Protein AF-A0A7C5KDK7-F1 (afdb_monomer)

Secondary structure (DSSP, 8-state):
--HHHHHHHHHHHHHHHHHHHHHHHHTTS-SHHHHHHHHHHTS---HHHHHHHHHHHHHHHHHHHHHHHHHTT---HHHHHHHHHHHHHHHHHHHHHHHHS-HHHHHHHHHHHHHHHHHHHHHHTT------S----S---S-TTHHHHHHHHHHHHHHHTT--THHHHS--

Organism: NCBI:txid184064

Radius of gyration: 21.09 Å; Cα contacts (8 Å, |Δi|>4): 61; chains: 1; bounding box: 67×34×47 Å

InterPro domains:
  IPR002781 Transmembrane protein TauE-like, transmembrane domain [PF01925] (14-167)

Mean predicted aligned error: 14.23 Å

Foldseek 3Di:
DPVVVVVVLVVVLVVVQVVQQVVCVVQQLQSLVVQLCVCCVPVVDDNVVSVVVSVVSSVVSVVVVVVVVVVVVPDDVVVVVVVCVVVVVVVVVVVVVVVVDDPVVCVVVVVVVVVVVVVVCVVVVVDPPPDDPDDDPPDPDDCPPVVVVVVVVVVVVVVVVRRPVVVVVVPD

Structure (mmCIF, N/CA/C/O backbone):
data_AF-A0A7C5KDK7-F1
#
_entry.id   AF-A0A7C5KDK7-F1
#
loop_
_atom_site.group_PDB
_atom_site.id
_atom_site.type_symbol
_atom_site.label_atom_id
_atom_site.label_alt_id
_atom_site.label_comp_id
_atom_site.label_asym_id
_atom_site.label_entity_id
_atom_site.label_seq_id
_atom_site.pdbx_PDB_ins_code
_atom_site.Cartn_x
_atom_site.Cartn_y
_atom_site.Cartn_z
_atom_site.occupancy
_atom_site.B_iso_or_equiv
_atom_site.auth_seq_id
_atom_site.auth_comp_id
_atom_site.auth_asym_id
_atom_site.auth_atom_id
_atom_site.pdbx_PDB_model_num
ATOM 1 N N . MET A 1 1 ? 33.857 -10.684 -18.066 1.00 52.06 1 MET A N 1
ATOM 2 C CA . MET A 1 1 ? 34.170 -9.635 -17.069 1.00 52.06 1 MET A CA 1
ATOM 3 C C . MET A 1 1 ? 32.931 -8.759 -16.808 1.00 52.06 1 MET A C 1
ATOM 5 O O . MET A 1 1 ? 32.996 -7.552 -16.956 1.00 52.06 1 MET A O 1
ATOM 9 N N . HIS A 1 2 ? 31.787 -9.362 -16.438 1.00 61.16 2 HIS A N 1
ATOM 10 C CA . HIS A 1 2 ? 30.504 -8.648 -16.243 1.00 61.16 2 HIS A CA 1
ATOM 11 C C . HIS A 1 2 ? 29.864 -8.867 -14.854 1.00 61.16 2 HIS A C 1
ATOM 13 O O . HIS A 1 2 ? 28.847 -8.258 -14.560 1.00 61.16 2 HIS A O 1
ATOM 19 N N . ILE A 1 3 ? 30.458 -9.679 -13.967 1.00 68.25 3 ILE A N 1
ATOM 20 C CA . ILE A 1 3 ? 29.894 -9.978 -12.631 1.00 68.25 3 ILE A CA 1
ATOM 21 C C . ILE A 1 3 ? 30.029 -8.795 -11.650 1.00 68.25 3 ILE A C 1
ATOM 23 O O . ILE A 1 3 ? 29.122 -8.539 -10.863 1.00 68.25 3 ILE A O 1
ATOM 27 N N . MET A 1 4 ? 31.139 -8.054 -11.712 1.00 70.69 4 MET A N 1
ATOM 28 C CA . MET A 1 4 ? 31.429 -6.915 -10.825 1.00 70.69 4 MET A CA 1
ATOM 29 C C . MET A 1 4 ? 30.368 -5.794 -10.862 1.00 70.69 4 MET A C 1
ATOM 31 O O . MET A 1 4 ? 29.911 -5.399 -9.789 1.00 70.69 4 MET A O 1
ATOM 35 N N . PRO A 1 5 ? 29.906 -5.307 -12.035 1.00 76.81 5 PRO A N 1
ATOM 36 C CA . PRO A 1 5 ? 28.864 -4.276 -12.077 1.00 76.81 5 PRO A CA 1
ATOM 37 C C . PRO A 1 5 ? 27.504 -4.779 -11.573 1.00 76.81 5 PRO A C 1
ATOM 39 O O . PRO A 1 5 ? 26.771 -4.025 -10.941 1.00 76.81 5 PRO A O 1
ATOM 42 N N . ILE A 1 6 ? 27.184 -6.060 -11.777 1.00 75.62 6 ILE A N 1
ATOM 43 C CA . ILE A 1 6 ? 25.930 -6.660 -11.299 1.00 75.62 6 ILE A CA 1
ATOM 44 C C . ILE A 1 6 ? 25.895 -6.737 -9.770 1.00 75.62 6 ILE A C 1
ATOM 46 O O . ILE A 1 6 ? 24.877 -6.401 -9.167 1.00 75.62 6 ILE A O 1
ATOM 50 N N . LEU A 1 7 ? 27.007 -7.115 -9.130 1.00 76.25 7 LEU A N 1
ATOM 51 C CA . LEU A 1 7 ? 27.093 -7.145 -7.667 1.00 76.25 7 LEU A CA 1
ATOM 52 C C . LEU A 1 7 ? 26.886 -5.749 -7.061 1.00 76.25 7 LEU A C 1
ATOM 54 O O . LEU A 1 7 ? 26.171 -5.598 -6.069 1.00 76.25 7 LEU A O 1
ATOM 58 N N . PHE A 1 8 ? 27.468 -4.727 -7.695 1.00 78.81 8 PHE A N 1
ATOM 59 C CA . PHE A 1 8 ? 27.303 -3.337 -7.284 1.00 78.81 8 PHE A CA 1
ATOM 60 C C . PHE A 1 8 ? 25.838 -2.892 -7.396 1.00 78.81 8 PHE A C 1
ATOM 62 O O . PHE A 1 8 ? 25.278 -2.395 -6.419 1.00 78.81 8 PHE A O 1
ATOM 69 N N . SER A 1 9 ? 25.174 -3.164 -8.525 1.00 77.12 9 SER A N 1
ATOM 70 C CA . SER A 1 9 ? 23.750 -2.856 -8.710 1.00 77.12 9 SER A CA 1
ATOM 71 C C . SER A 1 9 ? 22.850 -3.564 -7.693 1.00 77.12 9 SER A C 1
ATOM 73 O O . SER A 1 9 ? 21.958 -2.930 -7.138 1.00 77.12 9 SER A O 1
ATOM 75 N N . ILE A 1 10 ? 23.098 -4.843 -7.391 1.00 82.62 10 ILE A N 1
ATOM 76 C CA . ILE A 1 10 ? 22.319 -5.592 -6.389 1.00 82.62 10 ILE A CA 1
ATOM 77 C C . ILE A 1 10 ? 22.473 -4.959 -5.002 1.00 82.62 10 ILE A C 1
ATOM 79 O O . ILE A 1 10 ? 21.480 -4.751 -4.305 1.00 82.62 10 ILE A O 1
ATOM 83 N N . SER A 1 11 ? 23.701 -4.606 -4.616 1.00 83.31 11 SER A N 1
ATOM 84 C CA . SER A 1 11 ? 23.969 -3.972 -3.321 1.00 83.31 11 SER A CA 1
ATOM 85 C C . SER A 1 11 ? 23.325 -2.582 -3.198 1.00 83.31 11 SER A C 1
ATOM 87 O O . SER A 1 11 ? 22.741 -2.265 -2.161 1.00 83.31 11 SER A O 1
ATOM 89 N N . ALA A 1 12 ? 23.342 -1.786 -4.273 1.00 80.69 12 ALA A N 1
ATOM 90 C CA . ALA A 1 12 ? 22.713 -0.468 -4.324 1.00 80.69 12 ALA A CA 1
ATOM 91 C C . ALA A 1 12 ? 21.181 -0.557 -4.227 1.00 80.69 12 ALA A C 1
ATOM 93 O O . ALA A 1 12 ? 20.560 0.176 -3.457 1.00 80.69 12 ALA A O 1
ATOM 94 N N . VAL A 1 13 ? 20.575 -1.500 -4.955 1.00 79.56 13 VAL A N 1
ATOM 95 C CA . VAL A 1 13 ? 19.133 -1.785 -4.889 1.00 79.56 13 VAL A CA 1
ATOM 96 C C . VAL A 1 13 ? 18.733 -2.233 -3.488 1.00 79.56 13 VAL A C 1
ATOM 98 O O . VAL A 1 13 ? 17.731 -1.756 -2.959 1.00 79.56 13 VAL A O 1
ATOM 101 N N . PHE A 1 14 ? 19.528 -3.103 -2.864 1.00 83.06 14 PHE A N 1
ATOM 102 C CA . PHE A 1 14 ? 19.270 -3.582 -1.512 1.00 83.06 14 PHE A CA 1
ATOM 103 C C . PHE A 1 14 ? 19.260 -2.431 -0.498 1.00 83.06 14 PHE A C 1
ATOM 105 O O . PHE A 1 14 ? 18.268 -2.248 0.207 1.00 83.06 14 PHE A O 1
ATOM 112 N N . LEU A 1 15 ? 20.303 -1.595 -0.485 1.00 84.75 15 LEU A N 1
ATOM 113 C CA . LEU A 1 15 ? 20.397 -0.435 0.409 1.00 84.75 15 LEU A CA 1
ATOM 114 C C . LEU A 1 15 ? 19.247 0.558 0.194 1.00 84.75 15 LEU A C 1
ATOM 116 O O . LEU A 1 15 ? 18.618 0.995 1.158 1.00 84.75 15 LEU A O 1
ATOM 120 N N . PHE A 1 16 ? 18.926 0.876 -1.063 1.00 81.50 16 PHE A N 1
ATOM 121 C CA . PHE A 1 16 ? 17.828 1.786 -1.383 1.00 81.50 16 PHE A CA 1
ATOM 122 C C . PHE A 1 16 ? 16.472 1.215 -0.951 1.00 81.50 16 PHE A C 1
ATOM 124 O O . PHE A 1 16 ? 15.683 1.901 -0.304 1.00 81.50 16 PHE A O 1
ATOM 131 N N . SER A 1 17 ? 16.222 -0.065 -1.239 1.00 77.19 17 SER A N 1
ATOM 132 C CA . SER A 1 17 ? 14.990 -0.749 -0.841 1.00 77.19 17 SER A CA 1
ATOM 133 C C . SER A 1 17 ? 14.825 -0.811 0.676 1.00 77.19 17 SER A C 1
ATOM 135 O O . SER A 1 17 ? 13.711 -0.655 1.165 1.00 77.19 17 SER A O 1
ATOM 137 N N . MET A 1 18 ? 15.920 -0.948 1.429 1.00 80.50 18 MET A N 1
ATOM 138 C CA . MET A 1 18 ? 15.903 -0.942 2.888 1.00 80.50 18 MET A CA 1
ATOM 139 C C . MET A 1 18 ? 15.505 0.435 3.434 1.00 80.50 18 MET A C 1
ATOM 141 O O . MET A 1 18 ? 14.632 0.519 4.295 1.00 80.50 18 MET A O 1
ATOM 145 N N . ILE A 1 19 ? 16.071 1.517 2.891 1.00 81.75 19 ILE A N 1
ATOM 146 C CA . ILE A 1 19 ? 15.711 2.895 3.269 1.00 81.75 19 ILE A CA 1
ATOM 147 C C . ILE A 1 19 ? 14.235 3.166 2.957 1.00 81.75 19 ILE A C 1
ATOM 149 O O . ILE A 1 19 ? 13.485 3.631 3.816 1.00 81.75 19 ILE A O 1
ATOM 153 N N . VAL A 1 20 ? 13.795 2.821 1.745 1.00 79.56 20 VAL A N 1
ATOM 154 C CA . VAL A 1 20 ? 12.406 2.996 1.303 1.00 79.56 20 VAL A CA 1
ATOM 155 C C . VAL A 1 20 ? 11.438 2.149 2.127 1.00 79.56 20 VAL A C 1
ATOM 157 O O . VAL A 1 20 ? 10.353 2.620 2.457 1.00 79.56 20 VAL A O 1
ATOM 160 N N . ALA A 1 21 ? 11.814 0.927 2.506 1.00 74.31 21 ALA A N 1
ATOM 161 C CA . ALA A 1 21 ? 10.996 0.068 3.354 1.00 74.31 21 ALA A CA 1
ATOM 162 C C . ALA A 1 21 ? 10.859 0.633 4.773 1.00 74.31 21 ALA A C 1
ATOM 164 O O . ALA A 1 21 ? 9.759 0.631 5.318 1.00 74.31 21 ALA A O 1
ATOM 165 N N . VAL A 1 22 ? 11.938 1.160 5.361 1.00 76.81 22 VAL A N 1
ATOM 166 C CA . VAL A 1 22 ? 11.892 1.804 6.684 1.00 76.81 22 VAL A CA 1
ATOM 167 C C . VAL A 1 22 ? 10.995 3.040 6.644 1.00 76.81 22 VAL A C 1
ATOM 169 O O . VAL A 1 22 ? 10.061 3.139 7.438 1.00 76.81 22 VAL A O 1
ATOM 172 N N . ILE A 1 23 ? 11.210 3.938 5.680 1.00 78.06 23 ILE A N 1
ATOM 173 C CA . ILE A 1 23 ? 10.393 5.149 5.511 1.00 78.06 23 ILE A CA 1
ATOM 174 C C . ILE A 1 23 ? 8.932 4.774 5.227 1.00 78.06 23 ILE A C 1
ATOM 176 O O . ILE A 1 23 ? 8.015 5.297 5.853 1.00 78.06 23 ILE A O 1
ATOM 180 N N . GLY A 1 24 ? 8.698 3.822 4.326 1.00 69.81 24 GLY A N 1
ATOM 181 C CA . GLY A 1 24 ? 7.361 3.370 3.956 1.00 69.81 24 GLY A CA 1
ATOM 182 C C . GLY A 1 24 ? 6.611 2.658 5.083 1.00 69.81 24 GLY A C 1
ATOM 183 O O . GLY A 1 24 ? 5.385 2.758 5.138 1.00 69.81 24 GLY A O 1
ATOM 184 N N . ASN A 1 25 ? 7.318 1.978 5.989 1.00 69.19 25 ASN A N 1
ATOM 185 C CA . ASN A 1 25 ? 6.732 1.395 7.197 1.00 69.19 25 ASN A CA 1
ATOM 186 C C . ASN A 1 25 ? 6.431 2.459 8.257 1.00 69.19 25 ASN A C 1
ATOM 188 O O . ASN A 1 25 ? 5.381 2.379 8.884 1.00 69.19 25 ASN A O 1
ATOM 192 N N . ILE A 1 26 ? 7.282 3.482 8.410 1.00 70.25 26 ILE A N 1
ATOM 193 C CA . ILE A 1 26 ? 7.003 4.633 9.288 1.00 70.25 26 ILE A CA 1
ATOM 194 C C . ILE A 1 26 ? 5.749 5.384 8.819 1.00 70.25 26 ILE A C 1
ATOM 196 O O . ILE A 1 26 ? 4.917 5.763 9.635 1.00 70.25 26 ILE A O 1
ATOM 200 N N . ILE A 1 27 ? 5.582 5.564 7.505 1.00 69.75 27 ILE A N 1
ATOM 201 C CA . ILE A 1 27 ? 4.400 6.225 6.924 1.00 69.75 27 ILE A CA 1
ATOM 202 C C . ILE A 1 27 ? 3.159 5.301 6.957 1.00 69.75 27 ILE A C 1
ATOM 204 O O . ILE A 1 27 ? 2.029 5.765 6.828 1.00 69.75 27 ILE A O 1
ATOM 208 N N . GLY A 1 28 ? 3.340 3.989 7.144 1.00 62.88 28 GLY A N 1
ATOM 209 C CA . GLY A 1 28 ? 2.247 3.011 7.205 1.00 62.88 28 GLY A CA 1
ATOM 210 C C . GLY A 1 28 ? 1.673 2.590 5.845 1.00 62.88 28 GLY A C 1
ATOM 211 O O . GLY A 1 28 ? 0.676 1.877 5.801 1.00 62.88 28 GLY A O 1
ATOM 212 N N . ILE A 1 29 ? 2.306 2.984 4.733 1.00 62.00 29 ILE A N 1
ATOM 213 C CA . ILE A 1 29 ? 1.871 2.657 3.356 1.00 62.00 29 ILE A CA 1
ATOM 214 C C . ILE A 1 29 ? 2.385 1.271 2.911 1.00 62.00 29 ILE A C 1
ATOM 216 O O . ILE A 1 29 ? 1.934 0.716 1.911 1.00 62.00 29 ILE A O 1
ATOM 220 N N . GLY A 1 30 ? 3.324 0.672 3.654 1.00 62.81 30 GLY A N 1
ATOM 221 C CA . GLY A 1 30 ? 3.828 -0.676 3.371 1.00 62.81 30 GLY A CA 1
ATOM 222 C C . GLY A 1 30 ? 4.911 -0.739 2.289 1.00 62.81 30 GLY A C 1
ATOM 223 O O . GLY A 1 30 ? 5.040 -1.765 1.630 1.00 62.81 30 GLY A O 1
ATOM 224 N N . GLY A 1 31 ? 5.684 0.342 2.096 1.00 64.06 31 GLY A N 1
ATOM 225 C CA . GLY A 1 31 ? 6.962 0.395 1.353 1.00 64.06 31 GLY A CA 1
ATOM 226 C C . GLY A 1 31 ? 6.928 0.147 -0.165 1.00 64.06 31 GLY A C 1
ATOM 227 O O . GLY A 1 31 ? 7.664 0.790 -0.910 1.00 64.06 31 GLY A O 1
ATOM 228 N N . GLY A 1 32 ? 6.065 -0.741 -0.661 1.00 68.44 32 GLY A N 1
ATOM 229 C CA . GLY A 1 32 ? 6.081 -1.207 -2.048 1.00 68.44 32 GLY A CA 1
ATOM 230 C C . GLY A 1 32 ? 5.549 -0.218 -3.081 1.00 68.44 32 GLY A C 1
ATOM 231 O O . GLY A 1 32 ? 5.940 -0.303 -4.242 1.00 68.44 32 GLY A O 1
ATOM 232 N N . VAL A 1 33 ? 4.746 0.770 -2.672 1.00 69.19 33 VAL A N 1
ATOM 233 C CA . VAL A 1 33 ? 4.272 1.847 -3.565 1.00 69.19 33 VAL A CA 1
ATOM 234 C C . VAL A 1 33 ? 5.444 2.665 -4.123 1.00 69.19 33 VAL A C 1
ATOM 236 O O . VAL A 1 33 ? 5.439 3.041 -5.291 1.00 69.19 33 VAL A O 1
ATOM 239 N N . MET A 1 34 ? 6.487 2.875 -3.316 1.00 74.81 34 MET A N 1
ATOM 240 C CA . MET A 1 34 ? 7.719 3.562 -3.725 1.00 74.81 34 MET A CA 1
ATOM 241 C C . MET A 1 34 ? 8.665 2.658 -4.535 1.00 74.81 34 MET A C 1
ATOM 243 O O . MET A 1 34 ? 9.473 3.153 -5.317 1.00 74.81 34 MET A O 1
ATOM 247 N N . LEU A 1 35 ? 8.563 1.331 -4.390 1.00 77.44 35 LEU A N 1
ATOM 248 C CA . LEU A 1 35 ? 9.403 0.374 -5.119 1.00 77.44 35 LEU A CA 1
ATOM 249 C C . LEU A 1 35 ? 8.969 0.179 -6.574 1.00 77.44 35 LEU A C 1
ATOM 251 O O . LEU A 1 35 ? 9.805 -0.120 -7.421 1.00 77.44 35 LEU A O 1
ATOM 255 N N . LEU A 1 36 ? 7.691 0.390 -6.894 1.00 83.25 36 LEU A N 1
ATOM 256 C CA . LEU A 1 36 ? 7.195 0.282 -8.265 1.00 83.25 36 LEU A CA 1
ATOM 257 C C . LEU A 1 36 ? 7.911 1.228 -9.257 1.00 83.25 36 LEU A C 1
ATOM 259 O O . LEU A 1 36 ? 8.449 0.725 -10.248 1.00 83.25 36 LEU A O 1
ATOM 263 N N . PRO A 1 37 ? 7.985 2.560 -9.027 1.00 77.69 37 PRO A N 1
ATOM 264 C CA . PRO A 1 37 ? 8.728 3.450 -9.919 1.00 77.69 37 PRO A CA 1
ATOM 265 C C . PRO A 1 37 ? 10.224 3.124 -9.928 1.00 77.69 37 PRO A C 1
ATOM 267 O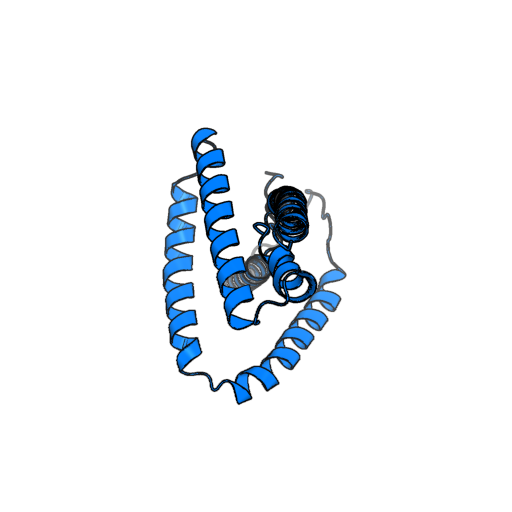 O . PRO A 1 37 ? 10.862 3.251 -10.966 1.00 77.69 37 PRO A O 1
ATOM 270 N N . PHE A 1 38 ? 10.778 2.630 -8.820 1.00 79.69 38 PHE A N 1
ATOM 271 C CA . PHE A 1 38 ? 12.169 2.190 -8.765 1.00 79.69 38 PHE A CA 1
ATOM 272 C C . PHE A 1 38 ? 12.436 0.973 -9.672 1.00 79.69 38 PHE A C 1
ATOM 274 O O . PHE A 1 38 ? 13.400 0.967 -10.433 1.00 79.69 38 PHE A O 1
ATOM 281 N N . PHE A 1 39 ? 11.561 -0.036 -9.671 1.00 81.50 39 PHE A N 1
ATOM 282 C CA . PHE A 1 39 ? 11.690 -1.208 -10.544 1.00 81.50 39 PHE A CA 1
ATOM 283 C C . PHE A 1 39 ? 11.574 -0.866 -12.032 1.00 81.50 39 PHE A C 1
ATOM 285 O O . PHE A 1 39 ? 12.275 -1.456 -12.854 1.00 81.50 39 PHE A O 1
ATOM 292 N N . ILE A 1 40 ? 10.718 0.096 -12.378 1.00 83.00 40 ILE A N 1
ATOM 293 C CA . ILE A 1 40 ? 10.520 0.520 -13.767 1.00 83.00 40 ILE A CA 1
ATOM 294 C C . ILE A 1 40 ? 11.671 1.422 -14.230 1.00 83.00 40 ILE A C 1
ATOM 296 O O . ILE A 1 40 ? 12.233 1.187 -15.293 1.00 83.00 40 ILE A O 1
ATOM 300 N N . LEU A 1 41 ? 12.043 2.434 -13.440 1.00 81.12 41 LEU A N 1
ATOM 301 C CA . LEU A 1 41 ? 13.033 3.441 -13.840 1.00 81.12 41 LEU A CA 1
ATOM 302 C C . LEU A 1 41 ? 14.477 2.955 -13.692 1.00 81.12 41 LEU A C 1
ATOM 304 O O . LEU A 1 41 ? 15.326 3.314 -14.499 1.00 81.12 41 LEU A O 1
ATOM 308 N N . TYR A 1 42 ? 14.773 2.168 -12.655 1.00 76.06 42 TYR A N 1
ATOM 309 C CA . TYR A 1 42 ? 16.144 1.756 -12.349 1.00 76.06 42 TYR A CA 1
ATOM 310 C C . TYR A 1 42 ? 16.459 0.364 -12.902 1.00 76.06 42 TYR A C 1
ATOM 312 O O . TYR A 1 42 ? 17.472 0.178 -13.576 1.00 76.06 42 TYR A O 1
ATOM 320 N N . LEU A 1 43 ? 15.573 -0.617 -12.686 1.00 76.31 43 LEU A N 1
ATOM 321 C CA . LEU A 1 43 ? 15.786 -1.991 -13.165 1.00 76.31 43 LEU A CA 1
ATOM 322 C C . LEU A 1 43 ? 15.259 -2.221 -14.591 1.00 76.31 43 LEU A C 1
ATOM 324 O O . LEU A 1 43 ? 15.469 -3.306 -15.130 1.00 76.31 43 LEU A O 1
ATOM 328 N N . HIS A 1 44 ? 14.596 -1.230 -15.202 1.00 80.88 44 HIS A N 1
ATOM 329 C CA . HIS A 1 44 ? 14.021 -1.327 -16.550 1.00 80.88 44 HIS A CA 1
ATOM 330 C C . HIS A 1 44 ? 13.125 -2.565 -16.729 1.00 80.88 44 HIS A C 1
ATOM 332 O O . HIS A 1 44 ? 13.069 -3.176 -17.798 1.00 80.88 44 HIS A O 1
ATOM 338 N N . LEU A 1 45 ? 12.430 -2.968 -15.659 1.00 80.62 45 LEU A N 1
ATOM 339 C CA . LEU A 1 45 ? 11.537 -4.119 -15.691 1.00 80.62 45 LEU A CA 1
ATOM 340 C C . LEU A 1 45 ? 10.242 -3.769 -16.420 1.00 80.62 45 LEU A C 1
ATOM 342 O O . LEU A 1 45 ? 9.721 -2.658 -16.315 1.00 80.62 45 LEU A O 1
ATOM 346 N N . ASN A 1 46 ? 9.686 -4.758 -17.122 1.00 85.00 46 ASN A N 1
ATOM 347 C CA . ASN A 1 46 ? 8.367 -4.640 -17.730 1.00 85.00 46 ASN A CA 1
ATOM 348 C C . ASN A 1 46 ? 7.325 -4.278 -16.650 1.00 85.00 46 ASN A C 1
ATOM 350 O O . ASN A 1 46 ? 7.342 -4.828 -15.548 1.00 85.00 46 ASN A O 1
ATOM 354 N N . SER A 1 47 ? 6.388 -3.379 -16.959 1.00 80.00 47 SER A N 1
ATOM 355 C CA . SER A 1 47 ? 5.339 -2.936 -16.030 1.00 80.00 47 SER A CA 1
ATOM 356 C C . SER A 1 47 ? 4.544 -4.106 -15.432 1.00 80.00 47 SER A C 1
ATOM 358 O O . SER A 1 47 ? 4.119 -4.049 -14.275 1.00 80.00 47 SER A O 1
ATOM 360 N N . MET A 1 48 ? 4.392 -5.200 -16.185 1.00 82.81 48 MET A N 1
ATOM 361 C CA . MET A 1 48 ? 3.739 -6.420 -15.704 1.00 82.81 48 MET A CA 1
ATOM 362 C C . MET A 1 48 ? 4.541 -7.134 -14.603 1.00 82.81 48 MET A C 1
ATOM 364 O O . MET A 1 48 ? 3.967 -7.555 -13.603 1.00 82.81 48 MET A O 1
ATOM 368 N N . THR A 1 49 ? 5.864 -7.247 -14.736 1.00 85.12 49 THR A N 1
ATOM 369 C CA . THR A 1 49 ? 6.709 -7.881 -13.710 1.00 85.12 49 THR A CA 1
ATOM 370 C C . THR A 1 49 ? 6.958 -6.952 -12.525 1.00 85.12 49 THR A C 1
ATOM 372 O O . THR A 1 49 ? 6.914 -7.398 -11.380 1.00 85.12 49 THR A O 1
ATOM 375 N N . ALA A 1 50 ? 7.146 -5.653 -12.772 1.00 85.31 50 ALA A N 1
ATOM 376 C CA . ALA A 1 50 ? 7.359 -4.651 -11.729 1.00 85.31 50 ALA A CA 1
ATOM 377 C C . ALA A 1 50 ? 6.157 -4.532 -10.773 1.00 85.31 50 ALA A C 1
ATOM 379 O O . ALA A 1 50 ? 6.334 -4.474 -9.555 1.00 85.31 50 ALA A O 1
ATOM 380 N N . SER A 1 51 ? 4.930 -4.554 -11.307 1.00 82.94 51 SER A N 1
ATOM 381 C CA . SER A 1 51 ? 3.711 -4.529 -10.487 1.00 82.94 51 SER A CA 1
ATOM 382 C C . SER A 1 51 ? 3.581 -5.777 -9.608 1.00 82.94 51 SER A C 1
ATOM 384 O O . SER A 1 51 ? 3.351 -5.642 -8.405 1.00 82.94 51 SER A O 1
ATOM 386 N N . GLY A 1 52 ? 3.842 -6.971 -10.148 1.00 86.12 52 GLY A N 1
ATOM 387 C CA . GLY A 1 52 ? 3.874 -8.212 -9.364 1.00 86.12 52 GLY A CA 1
ATOM 388 C C . GLY A 1 52 ? 4.903 -8.185 -8.225 1.00 86.12 52 GLY A C 1
ATOM 389 O O . GLY A 1 52 ? 4.581 -8.537 -7.091 1.00 86.12 52 GLY A O 1
ATOM 390 N N . LEU A 1 53 ? 6.117 -7.692 -8.493 1.00 87.38 53 LEU A N 1
ATOM 391 C CA . LEU A 1 53 ? 7.180 -7.536 -7.489 1.00 87.38 53 LEU A CA 1
ATOM 392 C C . LEU A 1 53 ? 6.811 -6.535 -6.386 1.00 87.38 53 LEU A C 1
ATOM 394 O O . LEU A 1 53 ? 7.096 -6.775 -5.211 1.00 87.38 53 LEU A O 1
ATOM 398 N N . SER A 1 54 ? 6.159 -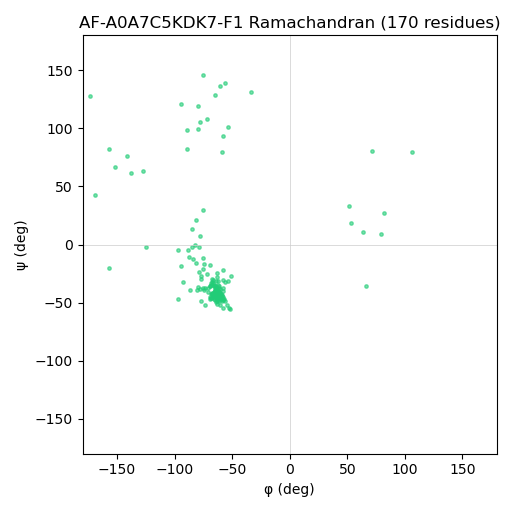5.423 -6.740 1.00 83.69 54 SER A N 1
ATOM 399 C CA . SER A 1 54 ? 5.697 -4.444 -5.750 1.00 83.69 54 SER A CA 1
ATOM 400 C C . SER A 1 54 ? 4.634 -5.036 -4.817 1.00 83.69 54 SER A C 1
ATOM 402 O O . SER A 1 54 ? 4.772 -4.927 -3.602 1.00 83.69 54 SER A O 1
ATOM 404 N N . LEU A 1 55 ? 3.645 -5.759 -5.361 1.00 85.69 55 LEU A N 1
ATOM 405 C CA . LEU A 1 55 ? 2.622 -6.478 -4.591 1.00 85.69 55 LEU A CA 1
ATOM 406 C C . LEU A 1 55 ? 3.244 -7.522 -3.665 1.00 85.69 55 LEU A C 1
ATOM 408 O O . LEU A 1 55 ? 2.917 -7.570 -2.482 1.00 85.69 55 LEU A O 1
ATOM 412 N N . PHE A 1 56 ? 4.180 -8.316 -4.185 1.00 87.88 56 PHE A N 1
ATOM 413 C CA . PHE A 1 56 ? 4.915 -9.292 -3.388 1.00 87.88 56 PHE A CA 1
ATOM 414 C C . PHE A 1 56 ? 5.650 -8.625 -2.219 1.00 87.88 56 PHE A C 1
ATOM 416 O O . PHE A 1 56 ? 5.552 -9.076 -1.080 1.00 87.88 56 PHE A O 1
ATOM 423 N N . THR A 1 57 ? 6.325 -7.503 -2.476 1.00 84.81 57 THR A N 1
ATOM 424 C CA . THR A 1 57 ? 7.062 -6.777 -1.435 1.00 84.81 57 THR A CA 1
ATOM 425 C C . THR A 1 57 ? 6.138 -6.200 -0.363 1.00 84.81 57 THR A C 1
ATOM 427 O O . THR A 1 57 ? 6.461 -6.282 0.821 1.00 84.81 57 THR A O 1
ATOM 430 N N . ILE A 1 58 ? 4.972 -5.669 -0.752 1.00 83.81 58 ILE A N 1
ATOM 431 C CA . ILE A 1 58 ? 3.952 -5.195 0.197 1.00 83.81 58 ILE A CA 1
ATOM 432 C C . ILE A 1 58 ? 3.520 -6.346 1.105 1.00 83.81 58 ILE A C 1
ATOM 434 O O . ILE A 1 58 ? 3.556 -6.197 2.321 1.00 83.81 58 ILE A O 1
ATOM 438 N N . VAL A 1 59 ? 3.193 -7.511 0.536 1.00 86.25 59 VAL A N 1
ATOM 439 C CA . VAL A 1 59 ? 2.779 -8.690 1.312 1.00 86.25 59 VAL A CA 1
ATOM 440 C C . VAL A 1 59 ? 3.863 -9.105 2.310 1.00 86.25 59 VAL A C 1
ATOM 442 O O . VAL A 1 59 ? 3.557 -9.299 3.487 1.00 86.25 59 VAL A O 1
ATOM 445 N N . 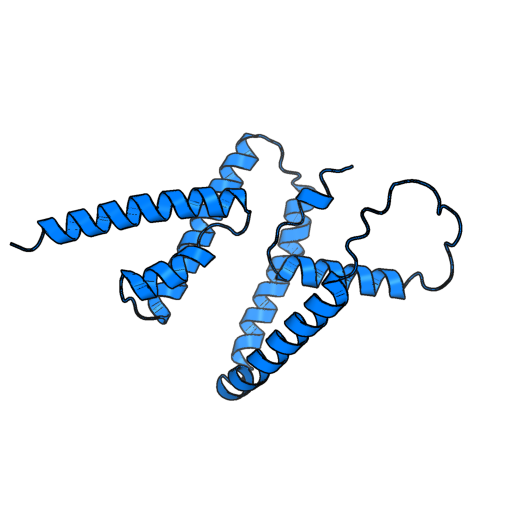LEU A 1 60 ? 5.130 -9.182 1.888 1.00 86.31 60 LEU A N 1
ATOM 446 C CA . LEU A 1 60 ? 6.239 -9.514 2.792 1.00 86.31 60 LEU A CA 1
ATOM 447 C C . LEU A 1 60 ? 6.400 -8.482 3.916 1.00 86.31 60 LEU A C 1
ATOM 449 O O . LEU A 1 60 ? 6.560 -8.862 5.077 1.00 86.31 60 LEU A O 1
ATOM 453 N N . SER A 1 61 ? 6.331 -7.188 3.590 1.00 81.69 61 SER A N 1
ATOM 454 C CA . SER A 1 61 ? 6.451 -6.112 4.579 1.00 81.69 61 SER A CA 1
ATOM 455 C C . SER A 1 61 ? 5.299 -6.144 5.581 1.00 81.69 61 SER A C 1
ATOM 457 O O . SER A 1 61 ? 5.520 -6.025 6.785 1.00 81.69 61 SER A O 1
ATOM 459 N N . THR A 1 62 ? 4.070 -6.374 5.110 1.00 82.88 62 THR A N 1
ATOM 460 C CA . THR A 1 62 ? 2.891 -6.504 5.969 1.00 82.88 62 THR A CA 1
ATOM 461 C C . THR A 1 62 ? 3.012 -7.707 6.895 1.00 82.88 62 THR A C 1
ATOM 463 O O . THR A 1 62 ? 2.762 -7.557 8.085 1.00 82.88 62 THR A O 1
ATOM 466 N N . ILE A 1 63 ? 3.461 -8.870 6.409 1.00 86.06 63 ILE A N 1
ATOM 467 C CA . ILE A 1 63 ? 3.684 -10.053 7.257 1.00 86.06 63 ILE A CA 1
ATOM 468 C C . ILE A 1 63 ? 4.717 -9.747 8.349 1.00 86.06 63 ILE A C 1
ATOM 470 O O . ILE A 1 63 ? 4.474 -10.034 9.523 1.00 86.06 63 ILE A O 1
ATOM 474 N N . GLY A 1 64 ? 5.844 -9.126 7.985 1.00 83.81 64 GLY A N 1
ATOM 475 C CA . GLY A 1 64 ? 6.881 -8.725 8.938 1.00 83.81 64 GLY A CA 1
ATOM 476 C C . GLY A 1 64 ? 6.367 -7.736 9.989 1.00 83.81 64 GLY A C 1
ATOM 477 O O . GLY A 1 64 ? 6.590 -7.931 11.185 1.00 83.81 64 GLY A O 1
ATOM 478 N N . GLY A 1 65 ? 5.616 -6.718 9.559 1.00 79.69 65 GLY A N 1
ATOM 479 C CA . GLY A 1 65 ? 4.983 -5.738 10.444 1.00 79.69 65 GLY A CA 1
ATOM 480 C C . GLY A 1 65 ? 3.955 -6.377 11.378 1.00 79.69 65 GLY A C 1
ATOM 481 O O . GLY A 1 65 ? 4.018 -6.191 12.592 1.00 79.69 65 GLY A O 1
ATOM 482 N N . THR A 1 66 ? 3.055 -7.208 10.847 1.00 82.62 66 THR A N 1
ATOM 483 C CA . THR A 1 66 ? 2.071 -7.953 11.644 1.00 82.62 66 THR A CA 1
ATOM 484 C C . THR A 1 66 ? 2.752 -8.851 12.673 1.00 82.62 66 THR A C 1
ATOM 486 O O . THR A 1 66 ? 2.334 -8.864 13.830 1.00 82.62 66 THR A O 1
ATOM 489 N N . PHE A 1 67 ? 3.820 -9.563 12.306 1.00 83.56 67 PHE A N 1
ATOM 490 C CA . PHE A 1 67 ? 4.566 -10.401 13.245 1.00 83.56 67 PHE A CA 1
ATOM 491 C C . PHE A 1 67 ? 5.206 -9.575 14.371 1.00 83.56 67 PHE A C 1
ATOM 493 O O . PHE A 1 67 ? 5.083 -9.929 15.548 1.00 83.56 67 PHE A O 1
ATOM 500 N N . ALA A 1 68 ? 5.825 -8.439 14.035 1.00 81.94 68 ALA A N 1
ATOM 501 C CA . ALA A 1 68 ? 6.415 -7.529 15.012 1.00 81.94 68 ALA A CA 1
ATOM 502 C C . ALA A 1 68 ? 5.368 -6.983 16.001 1.00 81.94 68 ALA A C 1
ATOM 504 O O . ALA A 1 68 ? 5.582 -7.039 17.215 1.00 81.94 68 ALA A O 1
ATOM 505 N N . PHE A 1 69 ? 4.207 -6.541 15.508 1.00 78.50 69 PHE A N 1
ATOM 506 C CA . PHE A 1 69 ? 3.109 -6.056 16.350 1.00 78.50 69 PHE A CA 1
ATOM 507 C C . PHE A 1 69 ? 2.462 -7.170 17.183 1.00 78.50 69 PHE A C 1
ATOM 509 O O . PHE A 1 69 ? 2.078 -6.945 18.332 1.00 78.50 69 PHE A O 1
ATOM 516 N N . THR A 1 70 ? 2.401 -8.396 16.653 1.00 80.88 70 THR A N 1
ATOM 517 C CA . THR A 1 70 ? 1.885 -9.563 17.388 1.00 80.88 70 THR A CA 1
ATOM 518 C C . THR A 1 70 ? 2.774 -9.864 18.589 1.00 80.88 70 THR A C 1
ATOM 520 O O . THR A 1 70 ? 2.277 -10.092 19.694 1.00 80.88 70 THR A O 1
ATOM 523 N N . ARG A 1 71 ? 4.101 -9.790 18.410 1.00 81.62 71 ARG A N 1
ATOM 524 C CA . ARG A 1 71 ? 5.074 -9.993 19.492 1.00 81.62 71 ARG A CA 1
ATOM 525 C C . ARG A 1 71 ? 4.944 -8.946 20.603 1.00 81.62 71 ARG A C 1
ATOM 527 O O . ARG A 1 71 ? 5.165 -9.274 21.764 1.00 81.62 71 ARG A O 1
ATOM 534 N N . GLN A 1 72 ? 4.540 -7.724 20.262 1.00 81.00 72 GLN A N 1
ATOM 535 C CA . GLN A 1 72 ? 4.300 -6.636 21.215 1.00 81.00 72 GLN A CA 1
ATOM 536 C C . GLN A 1 72 ? 2.948 -6.748 21.957 1.00 81.00 72 GLN A C 1
ATOM 538 O O . GLN A 1 72 ? 2.672 -5.927 22.824 1.00 81.00 72 GLN A O 1
ATOM 543 N N . ARG A 1 73 ? 2.103 -7.755 21.659 1.00 75.69 73 ARG A N 1
ATOM 544 C CA . ARG A 1 73 ? 0.766 -7.991 22.264 1.00 75.69 73 ARG A CA 1
ATOM 545 C C . ARG A 1 73 ? -0.213 -6.804 22.221 1.00 75.69 73 ARG A C 1
ATOM 547 O O . ARG A 1 73 ? -1.224 -6.813 22.913 1.00 75.69 73 ARG A O 1
ATOM 554 N N . ILE A 1 74 ? 0.035 -5.825 21.363 1.00 73.25 74 ILE A N 1
ATOM 555 C CA . ILE A 1 74 ? -0.813 -4.637 21.166 1.00 73.25 74 ILE A CA 1
ATOM 556 C C . ILE A 1 74 ? -1.965 -4.873 20.176 1.00 73.25 74 ILE A C 1
ATOM 558 O O . ILE A 1 74 ? -2.791 -3.992 19.954 1.00 73.25 74 ILE A O 1
ATOM 562 N N . ILE A 1 75 ? -2.057 -6.064 19.575 1.00 76.19 75 ILE A N 1
ATOM 563 C CA . ILE A 1 75 ? -3.088 -6.367 18.580 1.00 76.19 75 ILE A CA 1
ATOM 564 C C . ILE A 1 75 ? -4.422 -6.687 19.258 1.00 76.19 75 ILE A C 1
ATOM 566 O O . ILE A 1 75 ? -4.567 -7.687 19.963 1.00 76.19 75 ILE A O 1
ATOM 570 N N . ASN A 1 76 ? -5.441 -5.884 18.953 1.00 80.75 76 ASN A N 1
ATOM 571 C CA . ASN A 1 76 ? -6.824 -6.213 19.270 1.00 80.75 76 ASN A CA 1
ATOM 572 C C . ASN A 1 76 ? -7.384 -7.200 18.233 1.00 80.75 76 ASN A C 1
ATOM 574 O O . ASN A 1 76 ? -7.820 -6.817 17.143 1.00 80.75 76 ASN A O 1
ATOM 578 N N . TYR A 1 77 ? -7.408 -8.483 18.592 1.00 80.31 77 TYR A N 1
ATOM 579 C CA . TYR A 1 77 ? -7.887 -9.556 17.717 1.00 80.31 77 TYR A CA 1
ATOM 580 C C . TYR A 1 77 ? -9.340 -9.369 17.251 1.00 80.31 77 TYR A C 1
ATOM 582 O O . TYR A 1 77 ? -9.676 -9.754 16.133 1.00 80.31 77 TYR A O 1
ATOM 590 N N . LYS A 1 78 ? -10.205 -8.727 18.049 1.00 80.56 78 LYS A N 1
ATOM 591 C CA . LYS A 1 78 ? -11.602 -8.473 17.661 1.00 80.56 78 LYS A CA 1
ATOM 592 C C . LYS A 1 78 ? -11.691 -7.494 16.489 1.00 80.56 78 LYS A C 1
ATOM 594 O O . LYS A 1 78 ? -12.458 -7.726 15.552 1.00 80.56 78 LYS A O 1
ATOM 599 N N . LEU A 1 79 ? -10.896 -6.422 16.522 1.00 76.50 79 LEU A N 1
ATOM 600 C CA . LEU A 1 79 ? -10.811 -5.462 15.417 1.00 76.50 79 LEU A CA 1
ATOM 601 C C . LEU A 1 79 ? -10.199 -6.109 14.176 1.00 76.50 79 LEU A C 1
ATOM 603 O O . LEU A 1 79 ? -10.752 -5.966 13.089 1.00 76.50 79 LEU A O 1
ATOM 607 N N . PHE A 1 80 ? -9.128 -6.884 14.351 1.00 79.19 80 PHE A N 1
ATOM 608 C CA . PHE A 1 80 ? -8.482 -7.612 13.260 1.00 79.19 80 PHE A CA 1
ATOM 609 C C . PHE A 1 80 ? -9.473 -8.500 12.493 1.00 79.19 80 PHE A C 1
ATOM 611 O O . PHE A 1 80 ? -9.613 -8.358 11.280 1.00 79.19 80 PHE A O 1
ATOM 618 N N . PHE A 1 81 ? -10.233 -9.349 13.194 1.00 82.75 81 PHE A N 1
ATOM 619 C CA . PHE A 1 81 ? -11.239 -10.207 12.560 1.00 82.75 81 PHE A CA 1
ATOM 620 C C . PHE A 1 81 ? -12.394 -9.420 11.926 1.00 82.75 81 PHE A C 1
ATOM 622 O O . PHE A 1 81 ? -12.886 -9.803 10.867 1.00 82.75 81 PHE A O 1
ATOM 629 N N . THR A 1 82 ? -12.815 -8.308 12.533 1.00 80.56 82 THR A N 1
ATOM 630 C CA . THR A 1 82 ? -13.875 -7.457 11.963 1.00 80.56 82 THR A CA 1
ATOM 631 C C . THR A 1 82 ? -13.434 -6.855 10.630 1.00 80.56 82 THR A C 1
ATOM 633 O O . THR A 1 82 ? -14.176 -6.899 9.652 1.00 80.56 82 THR A O 1
ATOM 636 N N . ILE A 1 83 ? -12.204 -6.341 10.576 1.00 78.81 83 ILE A N 1
ATOM 637 C CA . ILE A 1 83 ? -11.625 -5.749 9.369 1.00 78.81 83 ILE A CA 1
ATOM 638 C C . ILE A 1 83 ? -11.418 -6.826 8.300 1.00 78.81 83 ILE A C 1
ATOM 640 O O . ILE A 1 83 ? -11.823 -6.626 7.157 1.00 78.81 83 ILE A O 1
ATOM 644 N N . ILE A 1 84 ? -10.867 -7.993 8.658 1.00 85.31 84 ILE A N 1
ATOM 645 C CA . ILE A 1 84 ? -10.632 -9.076 7.691 1.00 85.31 84 ILE A CA 1
ATOM 646 C C . ILE A 1 84 ? -11.944 -9.560 7.063 1.00 85.31 84 ILE A C 1
ATOM 648 O O . ILE A 1 84 ? -12.012 -9.756 5.852 1.00 85.31 84 ILE A O 1
ATOM 652 N N . SER A 1 85 ? -13.001 -9.675 7.873 1.00 86.44 85 SER A N 1
ATOM 653 C CA . SER A 1 85 ? -14.331 -10.096 7.427 1.00 86.44 85 SER A CA 1
ATOM 654 C C . SER A 1 85 ? -14.942 -9.118 6.419 1.00 86.44 85 SER A C 1
ATOM 656 O O . SER A 1 85 ? -15.700 -9.525 5.546 1.00 86.44 85 SER A O 1
ATOM 658 N N . LEU A 1 86 ? -14.572 -7.835 6.489 1.00 85.69 86 LEU A N 1
ATOM 659 C CA . LEU A 1 86 ? -15.020 -6.807 5.551 1.00 85.69 86 LEU A CA 1
ATOM 660 C C . LEU A 1 86 ? -14.138 -6.730 4.292 1.00 85.69 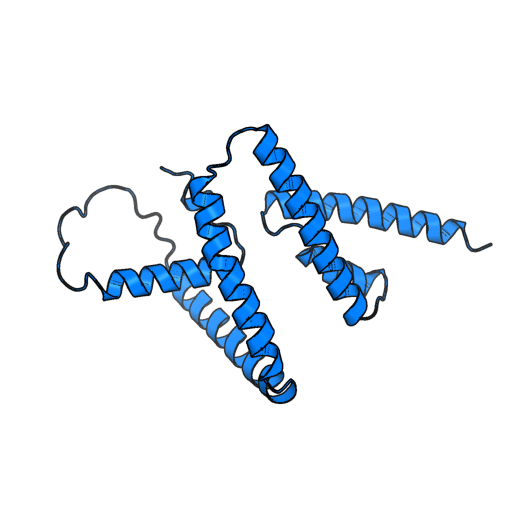86 LEU A C 1
ATOM 662 O O . LEU A 1 86 ? -14.649 -6.552 3.187 1.00 85.69 86 LEU A O 1
ATOM 666 N N . ILE A 1 87 ? -12.819 -6.887 4.446 1.00 84.25 87 ILE A N 1
ATOM 667 C CA . ILE A 1 87 ? -11.853 -6.798 3.340 1.00 84.25 87 ILE A CA 1
ATOM 668 C C . ILE A 1 87 ? -12.002 -7.978 2.382 1.00 84.25 87 ILE A C 1
ATOM 670 O O . ILE A 1 87 ? -12.046 -7.764 1.174 1.00 84.25 87 ILE A O 1
ATOM 674 N N . ILE A 1 88 ? -12.091 -9.210 2.893 1.00 90.62 88 ILE A N 1
ATOM 675 C CA . ILE A 1 88 ? -12.155 -10.425 2.065 1.00 90.62 88 ILE A CA 1
ATOM 676 C C . ILE A 1 88 ? -13.266 -10.340 0.999 1.00 90.62 88 ILE A C 1
ATOM 678 O O . ILE A 1 88 ? -12.944 -10.465 -0.185 1.00 90.62 88 ILE A O 1
ATOM 682 N N . PRO A 1 89 ? -14.544 -10.079 1.342 1.00 91.88 89 PRO A N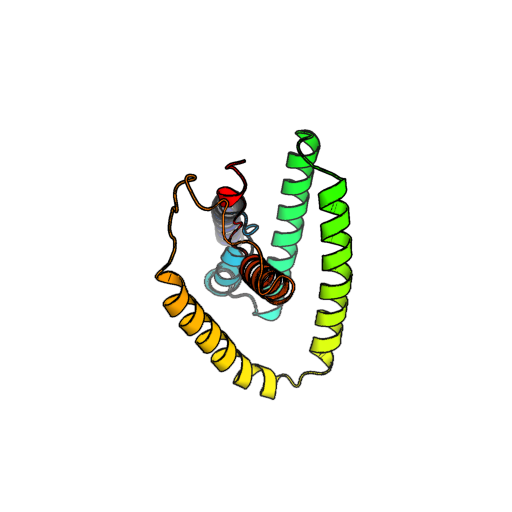 1
ATOM 683 C CA . PRO A 1 89 ? -15.593 -9.964 0.335 1.00 91.88 89 PRO A CA 1
ATOM 684 C C . PRO A 1 89 ? -15.385 -8.752 -0.578 1.00 91.88 89 PRO A C 1
ATOM 686 O O . PRO A 1 89 ? -15.629 -8.863 -1.775 1.00 91.88 89 PRO A O 1
ATOM 689 N N . GLY A 1 90 ? -14.881 -7.625 -0.062 1.00 87.44 90 GLY A N 1
ATOM 690 C CA . GLY A 1 90 ? -14.580 -6.446 -0.880 1.00 87.44 90 GLY A CA 1
ATOM 691 C C . GLY A 1 90 ? -13.535 -6.724 -1.966 1.00 87.44 90 GLY A C 1
ATOM 692 O O . GLY A 1 90 ? -13.734 -6.366 -3.126 1.00 87.44 90 GLY A O 1
ATOM 693 N N . VAL A 1 91 ? -12.455 -7.427 -1.615 1.00 86.88 91 VAL A N 1
ATOM 694 C CA . VAL A 1 91 ? -11.389 -7.815 -2.551 1.00 86.88 91 VAL A CA 1
ATOM 695 C C . VAL A 1 91 ? -11.895 -8.831 -3.571 1.00 86.88 91 VAL A C 1
ATOM 697 O O . VAL A 1 91 ? -11.610 -8.692 -4.758 1.00 86.88 91 VAL A O 1
ATOM 700 N N . VAL A 1 92 ? -12.676 -9.827 -3.142 1.00 92.50 92 VAL A N 1
ATOM 701 C CA . VAL A 1 92 ? -13.244 -10.839 -4.046 1.00 92.50 92 VAL A CA 1
ATOM 702 C C . VAL A 1 92 ? -14.213 -10.199 -5.039 1.00 92.50 92 VAL A C 1
ATOM 704 O O . VAL A 1 92 ? -14.072 -10.404 -6.244 1.00 92.50 92 VAL A O 1
ATOM 707 N N . VAL A 1 93 ? -15.152 -9.377 -4.562 1.00 91.75 93 VAL A N 1
ATOM 708 C CA . VAL A 1 93 ? -16.107 -8.663 -5.423 1.00 91.75 93 VAL A CA 1
ATOM 709 C C . VAL A 1 93 ? -15.370 -7.729 -6.379 1.00 91.75 93 VAL A C 1
ATOM 711 O O . VAL A 1 93 ? -15.666 -7.736 -7.570 1.00 91.75 93 VAL A O 1
ATOM 714 N N . GLY A 1 94 ? -14.370 -6.983 -5.902 1.00 85.38 94 GLY A N 1
ATOM 715 C CA . GLY A 1 94 ? -13.554 -6.108 -6.746 1.00 85.38 94 GLY A CA 1
ATOM 716 C C . GLY A 1 94 ? -12.765 -6.868 -7.817 1.00 85.38 94 GLY A C 1
ATOM 717 O O . GLY A 1 94 ? -12.744 -6.460 -8.977 1.00 85.38 94 GLY A O 1
ATOM 718 N N . SER A 1 95 ? -12.164 -8.006 -7.459 1.00 86.62 95 SER A N 1
ATOM 719 C CA . SER A 1 95 ? -11.418 -8.859 -8.393 1.00 86.62 95 SER A CA 1
ATOM 720 C C . SER A 1 95 ? -12.322 -9.471 -9.466 1.00 86.62 95 SER A C 1
ATOM 722 O O . SER A 1 95 ? -11.951 -9.514 -10.639 1.00 86.62 95 SER A O 1
ATOM 724 N N . VAL A 1 96 ? -13.528 -9.903 -9.089 1.00 89.56 96 VAL A N 1
ATOM 725 C CA . VAL A 1 96 ? -14.522 -10.433 -10.030 1.00 89.56 96 VAL A CA 1
ATOM 726 C C . VAL A 1 96 ? -15.064 -9.321 -10.926 1.00 89.56 96 VAL A C 1
ATOM 728 O O . VAL A 1 96 ? -15.107 -9.495 -12.142 1.00 89.56 96 VAL A O 1
ATOM 731 N N . ALA A 1 97 ? -15.406 -8.162 -10.358 1.00 86.44 97 ALA A N 1
ATOM 732 C CA . ALA A 1 97 ? -15.885 -7.001 -11.103 1.00 86.44 97 ALA A CA 1
ATOM 733 C C . ALA A 1 97 ? -14.870 -6.532 -12.153 1.00 86.44 97 ALA A C 1
ATOM 735 O O . ALA A 1 97 ? -15.264 -6.189 -13.262 1.00 86.44 97 ALA A O 1
ATOM 736 N N . ASN A 1 98 ? -13.567 -6.598 -11.853 1.00 83.50 98 ASN A N 1
ATOM 737 C CA . ASN A 1 98 ? -12.510 -6.224 -12.794 1.00 83.50 98 ASN A CA 1
ATOM 738 C C . ASN A 1 98 ? -12.583 -7.001 -14.123 1.00 83.50 98 ASN A C 1
ATOM 740 O O . ASN A 1 98 ? -12.284 -6.434 -15.167 1.00 83.50 98 ASN A O 1
ATOM 744 N N . LYS A 1 99 ? -13.051 -8.259 -14.113 1.00 83.69 99 LYS A N 1
ATOM 745 C CA . LYS A 1 99 ? -13.206 -9.067 -15.337 1.00 83.69 99 LYS A CA 1
ATOM 746 C C . LYS A 1 99 ? -14.356 -8.611 -16.236 1.00 83.69 99 LYS A C 1
ATOM 748 O O . LYS A 1 99 ? -14.321 -8.882 -17.431 1.00 83.69 99 LYS A O 1
ATOM 753 N N . PHE A 1 100 ? -15.374 -7.965 -15.668 1.00 82.25 100 PHE A N 1
ATOM 754 C CA . PHE A 1 100 ? -16.546 -7.484 -16.407 1.00 82.25 100 PHE A CA 1
ATOM 755 C C . PHE A 1 100 ? -16.352 -6.079 -16.982 1.00 82.25 100 PHE A C 1
ATOM 757 O O . PHE A 1 100 ? -17.170 -5.628 -17.778 1.00 82.25 100 PHE A O 1
ATOM 764 N N . VAL A 1 101 ? -15.283 -5.385 -16.589 1.00 80.12 101 VAL A N 1
ATOM 765 C CA . VAL A 1 101 ? -14.991 -4.028 -17.049 1.00 80.12 101 VAL A CA 1
ATOM 766 C C . VAL A 1 101 ? -14.036 -4.090 -18.240 1.00 80.12 101 VAL A C 1
ATOM 768 O O . VAL A 1 101 ? -12.918 -4.596 -18.135 1.00 80.12 101 VAL A O 1
ATOM 771 N N . ASN A 1 102 ? -14.461 -3.540 -19.378 1.00 80.12 102 ASN A N 1
ATOM 772 C CA . ASN A 1 102 ? -13.616 -3.425 -20.560 1.00 80.12 102 ASN A CA 1
ATOM 773 C C . ASN A 1 102 ? -12.428 -2.487 -20.273 1.00 80.12 102 ASN A C 1
ATOM 775 O O . ASN A 1 102 ? -12.594 -1.364 -19.792 1.00 80.12 102 ASN A O 1
ATOM 779 N N . THR A 1 103 ? -11.206 -2.938 -20.569 1.00 77.12 103 THR A N 1
ATOM 780 C CA . THR A 1 103 ? -9.968 -2.216 -20.229 1.00 77.12 103 THR A CA 1
ATOM 781 C C . THR A 1 103 ? -9.859 -0.864 -20.941 1.00 77.12 103 THR A C 1
ATOM 783 O O . THR A 1 103 ? -9.158 0.023 -20.457 1.00 77.12 103 THR A O 1
ATOM 786 N N . GLN A 1 104 ? -10.535 -0.702 -22.083 1.00 75.94 104 GLN A N 1
ATOM 787 C CA . GLN A 1 104 ? -10.578 0.560 -22.826 1.00 75.94 104 GLN A CA 1
ATOM 788 C C . GLN A 1 104 ? -11.468 1.594 -22.123 1.00 75.94 104 GLN A C 1
ATOM 790 O O . GLN A 1 104 ? -10.986 2.670 -21.781 1.00 75.94 104 GLN A O 1
ATOM 795 N N . GLU A 1 105 ? -12.704 1.228 -21.784 1.00 77.19 105 GLU A N 1
ATOM 796 C CA . GLU A 1 105 ? -13.642 2.096 -21.053 1.00 77.19 105 GLU A CA 1
ATOM 797 C C . GLU A 1 105 ? -13.101 2.482 -19.668 1.00 77.19 105 GLU A C 1
ATOM 799 O O . GLU A 1 105 ? -13.219 3.628 -19.229 1.00 77.19 105 GLU A O 1
ATOM 804 N N . PHE A 1 106 ? -12.419 1.549 -18.99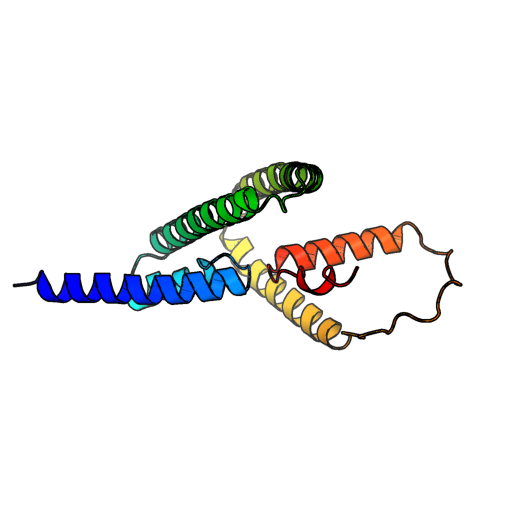2 1.00 76.56 106 PHE A N 1
ATOM 805 C CA . PHE A 1 106 ? -11.814 1.821 -17.689 1.00 76.56 106 PHE A CA 1
ATOM 806 C C . PHE A 1 106 ? -10.709 2.881 -17.751 1.00 76.56 106 PHE A C 1
ATOM 808 O O . PHE A 1 106 ? -10.589 3.706 -16.846 1.00 76.56 106 PHE A O 1
ATOM 815 N N . LYS A 1 107 ? -9.893 2.876 -18.813 1.00 78.94 107 LYS A N 1
ATOM 816 C CA . LYS A 1 107 ? -8.806 3.850 -18.990 1.00 78.94 107 LYS A CA 1
ATOM 817 C C . LYS A 1 107 ? -9.320 5.264 -19.229 1.00 78.94 107 LYS A C 1
ATOM 819 O O . LYS A 1 107 ? -8.633 6.202 -18.841 1.00 78.94 107 LYS A O 1
ATOM 824 N N . GLU A 1 108 ? -10.492 5.416 -19.835 1.00 81.50 108 GLU A N 1
ATOM 825 C CA . GLU A 1 108 ? -11.106 6.724 -20.085 1.00 81.50 108 GLU A CA 1
ATOM 826 C C . GLU A 1 108 ? -11.816 7.268 -18.841 1.00 81.50 108 GLU A C 1
ATOM 828 O O . GLU A 1 108 ? -11.693 8.451 -18.521 1.00 81.50 108 GLU A O 1
ATOM 833 N N . ILE A 1 109 ? -12.496 6.402 -18.080 1.00 84.50 109 ILE A N 1
ATOM 834 C CA . ILE A 1 109 ? -13.202 6.819 -16.863 1.00 84.50 109 ILE A CA 1
ATOM 835 C C . ILE A 1 109 ? -12.262 7.037 -15.670 1.00 84.50 109 ILE A C 1
ATOM 837 O O . ILE A 1 109 ? -12.529 7.888 -14.827 1.00 84.50 109 ILE A O 1
ATOM 841 N N . LEU A 1 110 ? -11.135 6.321 -15.598 1.00 80.50 110 LEU A N 1
ATOM 842 C CA . LEU A 1 110 ? -10.138 6.465 -14.531 1.00 80.50 110 LEU A CA 1
ATOM 843 C C . LEU A 1 110 ? -9.669 7.913 -14.301 1.00 80.50 110 LEU A C 1
ATOM 845 O O . LEU A 1 110 ? -9.763 8.380 -13.166 1.00 80.50 110 LEU A O 1
ATOM 849 N N . PRO A 1 111 ? -9.165 8.647 -15.313 1.00 83.94 111 PRO A N 1
ATOM 850 C CA . PRO A 1 111 ? -8.686 10.010 -15.120 1.00 83.94 111 PRO A CA 1
ATOM 851 C C . PRO A 1 111 ? -9.813 10.960 -14.711 1.00 83.94 111 PRO A C 1
ATOM 853 O O . PRO A 1 111 ? -9.583 11.792 -13.838 1.00 83.94 111 PRO A O 1
ATOM 856 N N . ILE A 1 112 ? -11.035 10.806 -15.245 1.00 85.94 112 ILE A N 1
ATOM 857 C CA . ILE A 1 112 ? -12.183 11.621 -14.810 1.00 85.94 112 ILE A CA 1
ATOM 858 C C . ILE A 1 112 ? -12.492 11.376 -13.328 1.00 85.94 112 ILE A C 1
ATOM 860 O O . ILE A 1 112 ? -12.732 12.320 -12.577 1.00 85.94 112 ILE A O 1
ATOM 864 N N . TRP A 1 113 ? -12.401 10.120 -12.886 1.00 81.00 113 TRP A N 1
ATOM 865 C CA . TRP A 1 113 ? -12.579 9.729 -11.491 1.00 81.00 113 TRP A CA 1
ATOM 866 C C . TRP A 1 113 ? -11.486 10.304 -10.588 1.00 81.00 113 TRP A C 1
ATOM 868 O O . TRP A 1 113 ? -11.788 10.902 -9.557 1.00 81.00 113 TRP A O 1
ATOM 878 N N . VAL A 1 114 ? -10.217 10.180 -10.982 1.00 78.38 114 VAL A N 1
ATOM 879 C CA . VAL A 1 114 ? -9.071 10.707 -10.224 1.00 78.38 114 VAL A CA 1
ATOM 880 C C . VAL A 1 114 ? -9.132 12.227 -10.124 1.00 78.38 114 VAL A C 1
ATOM 882 O O . VAL A 1 114 ? -8.918 12.771 -9.044 1.00 78.38 114 VAL A O 1
ATOM 885 N N . ILE A 1 115 ? -9.471 12.920 -11.213 1.00 84.56 115 ILE A N 1
ATOM 886 C CA . ILE A 1 115 ? -9.643 14.376 -11.219 1.00 84.56 115 ILE A CA 1
ATOM 887 C C . ILE A 1 115 ? -10.821 14.769 -10.329 1.00 84.56 115 ILE A C 1
ATOM 889 O O . ILE A 1 115 ? -10.684 15.690 -9.531 1.00 84.56 115 ILE A O 1
ATOM 893 N N . SER A 1 116 ? -11.947 14.053 -10.398 1.00 82.31 116 SER A N 1
ATOM 894 C CA . SER A 1 116 ? -13.099 14.303 -9.527 1.00 82.31 116 SER A CA 1
ATOM 895 C C . SER A 1 116 ? -12.732 14.150 -8.052 1.00 82.31 116 SER A C 1
ATOM 897 O O . SER A 1 116 ? -13.126 14.979 -7.234 1.00 82.31 116 SER A O 1
ATOM 899 N N . ILE A 1 117 ? -11.954 13.123 -7.697 1.00 75.38 117 ILE A N 1
ATOM 900 C CA . ILE A 1 117 ? -11.498 12.923 -6.320 1.00 75.38 117 ILE A CA 1
ATOM 901 C C . ILE A 1 117 ? -10.461 13.974 -5.923 1.00 75.38 117 ILE A C 1
ATOM 903 O O . ILE A 1 117 ? -10.533 14.496 -4.817 1.00 75.38 117 ILE A O 1
ATOM 907 N N . GLY A 1 118 ? -9.527 14.330 -6.804 1.00 72.44 118 GLY A N 1
ATOM 908 C CA . GLY A 1 118 ? -8.557 15.396 -6.560 1.00 72.44 118 GLY A CA 1
ATOM 909 C C . GLY A 1 118 ? -9.239 16.747 -6.345 1.00 72.44 118 GLY A C 1
ATOM 910 O O . GLY A 1 118 ? -8.914 17.468 -5.406 1.00 72.44 118 GLY A O 1
ATOM 911 N N . MET A 1 119 ? -10.251 17.058 -7.151 1.00 77.62 119 MET A N 1
ATOM 912 C CA . MET A 1 119 ? -11.041 18.280 -7.045 1.00 77.62 119 MET A CA 1
ATOM 913 C C . MET A 1 119 ? -11.892 18.288 -5.772 1.00 77.62 119 MET A C 1
ATOM 915 O O . MET A 1 119 ? -11.866 19.269 -5.031 1.00 77.62 119 MET A O 1
ATOM 919 N N . PHE A 1 120 ? -12.573 17.180 -5.460 1.00 74.69 120 PHE A N 1
ATOM 920 C CA . PHE A 1 120 ? -13.267 17.005 -4.183 1.00 74.69 120 PHE A CA 1
ATOM 921 C C . PHE A 1 120 ? -12.305 17.165 -3.002 1.00 74.69 120 PHE A C 1
ATOM 923 O O . PHE A 1 120 ? -12.586 17.941 -2.094 1.00 74.69 120 PHE A O 1
ATOM 930 N N . SER A 1 121 ? -11.139 16.514 -3.058 1.00 66.12 121 SER A N 1
ATOM 931 C CA . SER A 1 121 ? -10.087 16.580 -2.046 1.00 66.12 121 SER A CA 1
ATOM 932 C C . SER A 1 121 ? -9.647 18.019 -1.813 1.00 66.12 121 SER A C 1
ATOM 934 O O . SER A 1 121 ? -9.681 18.464 -0.671 1.00 66.12 121 SER A O 1
ATOM 936 N N . LEU A 1 122 ? -9.356 18.799 -2.859 1.00 69.69 122 LEU A N 1
ATOM 937 C CA . LEU A 1 122 ? -8.988 20.217 -2.745 1.00 69.69 122 LEU A CA 1
ATOM 938 C C . LEU A 1 122 ? -10.096 21.073 -2.111 1.00 69.69 122 LEU A C 1
ATOM 940 O O . LEU A 1 122 ? -9.809 21.954 -1.299 1.00 69.69 122 LEU A O 1
ATOM 944 N N . ILE A 1 123 ? -11.361 20.789 -2.427 1.00 67.06 123 ILE A N 1
ATOM 945 C CA . ILE A 1 123 ? -12.518 21.490 -1.851 1.00 67.06 123 ILE A CA 1
ATOM 946 C C . ILE A 1 123 ? -12.706 21.106 -0.371 1.00 67.06 123 ILE A C 1
ATOM 948 O O . ILE A 1 123 ? -12.998 21.968 0.460 1.00 67.06 123 ILE A O 1
ATOM 952 N N . THR A 1 124 ? -12.460 19.844 -0.007 1.00 59.22 124 THR A N 1
ATOM 953 C CA . THR A 1 124 ? -12.498 19.358 1.385 1.00 59.22 124 THR A CA 1
ATOM 954 C C . THR A 1 124 ? -11.220 19.637 2.187 1.00 59.22 124 THR A C 1
ATOM 956 O O . THR A 1 124 ? -11.261 19.642 3.415 1.00 59.22 124 THR A O 1
ATOM 959 N N . THR A 1 125 ? -10.104 19.966 1.529 1.00 54.97 125 THR A N 1
ATOM 960 C CA . THR A 1 125 ? -8.803 20.256 2.164 1.00 54.97 125 THR A CA 1
ATOM 961 C C . THR A 1 125 ? -8.836 21.573 2.946 1.00 54.97 125 THR A C 1
ATOM 963 O O . THR A 1 125 ? -8.048 21.772 3.865 1.00 54.97 125 THR A O 1
ATOM 966 N N . LYS A 1 126 ? -9.813 22.457 2.691 1.00 48.34 126 LYS A N 1
ATOM 967 C CA . LYS A 1 126 ? -9.983 23.702 3.461 1.00 48.34 126 LYS A CA 1
ATOM 968 C C . LYS A 1 126 ? -10.636 23.547 4.841 1.00 48.34 126 LYS A C 1
ATOM 970 O O . LYS A 1 126 ? -10.912 24.562 5.478 1.00 48.34 126 LYS A O 1
ATOM 975 N N . ARG A 1 127 ? -10.877 22.331 5.344 1.00 47.66 127 ARG A N 1
ATOM 976 C CA . ARG A 1 127 ? -11.391 22.120 6.709 1.00 47.66 127 ARG A CA 1
ATOM 977 C C . ARG A 1 127 ? -10.746 20.907 7.383 1.00 47.66 127 ARG A C 1
ATOM 979 O O . ARG A 1 127 ? -11.398 19.893 7.592 1.00 47.66 127 ARG A O 1
ATOM 986 N N . GLN A 1 128 ? -9.504 21.069 7.830 1.00 43.16 128 GLN A N 1
ATOM 987 C CA . GLN A 1 128 ? -9.055 20.448 9.079 1.00 43.16 128 GLN A CA 1
ATOM 988 C C . GLN A 1 128 ? -9.340 21.432 10.225 1.00 43.16 128 GLN A C 1
ATOM 990 O O . GLN A 1 128 ? -8.456 22.202 10.596 1.00 43.16 128 GLN A O 1
ATOM 995 N N . PRO A 1 129 ? -10.564 21.512 10.780 1.00 41.78 129 PRO A N 1
ATOM 996 C CA . PRO A 1 129 ? -10.698 22.138 12.072 1.00 41.78 129 PRO A CA 1
ATOM 997 C C . PRO A 1 129 ? -10.083 21.161 13.077 1.00 41.78 129 PRO A C 1
ATOM 999 O O . PRO A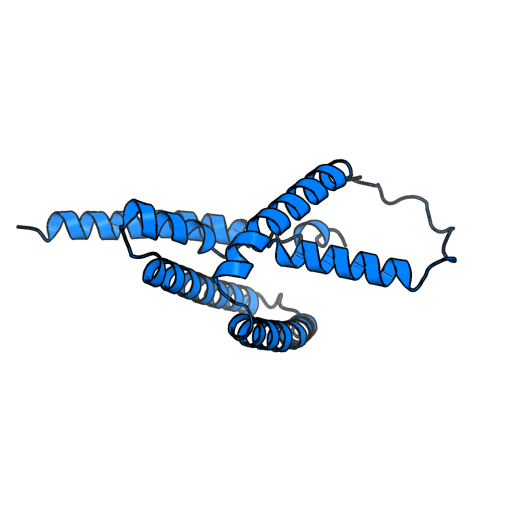 1 129 ? -10.675 20.128 13.391 1.00 41.78 129 PRO A O 1
ATOM 1002 N N . VAL A 1 130 ? -8.908 21.506 13.602 1.00 43.94 130 VAL A N 1
ATOM 1003 C CA . VAL A 1 130 ? -8.546 21.157 14.980 1.00 43.94 130 VAL A CA 1
ATOM 1004 C C . VAL A 1 130 ? -9.623 21.813 15.845 1.00 43.94 130 VAL A C 1
ATOM 1006 O O . VAL A 1 130 ? -9.480 22.948 16.287 1.00 43.94 130 VAL A O 1
ATOM 1009 N N . LYS A 1 131 ? -10.801 21.186 15.936 1.00 37.47 131 LYS A N 1
ATOM 1010 C CA . LYS A 1 131 ? -11.895 21.700 16.748 1.00 37.47 131 LYS A CA 1
ATOM 1011 C C . LYS A 1 131 ? -11.703 21.103 18.122 1.00 37.47 131 LYS A C 1
ATOM 1013 O O . LYS A 1 131 ? -12.020 19.938 18.350 1.00 37.47 131 LYS A O 1
ATOM 1018 N N . GLU A 1 132 ? -11.112 21.931 18.975 1.00 38.69 132 GLU A N 1
ATOM 1019 C CA . GLU A 1 132 ? -11.056 21.766 20.415 1.00 38.69 132 GLU A CA 1
ATOM 1020 C C . GLU A 1 132 ? -12.324 21.098 20.944 1.00 38.69 132 GLU A C 1
ATOM 1022 O O . GLU A 1 132 ? -13.459 21.487 20.648 1.00 38.69 132 GLU A O 1
ATOM 1027 N N . ILE A 1 133 ? -12.080 20.082 21.762 1.00 40.72 133 ILE A N 1
ATOM 1028 C CA . ILE A 1 133 ? -13.024 19.507 22.699 1.00 40.72 133 ILE A CA 1
ATOM 1029 C C . ILE A 1 133 ? -13.452 20.646 23.621 1.00 40.72 133 ILE A C 1
ATOM 1031 O O . ILE A 1 133 ? -12.748 20.937 24.575 1.00 40.72 133 ILE A O 1
ATOM 1035 N N . ASN A 1 134 ? -14.550 21.329 23.305 1.00 36.91 134 ASN A N 1
ATOM 1036 C CA . ASN A 1 134 ? -15.476 21.907 24.274 1.00 36.91 134 ASN A CA 1
ATOM 1037 C C . ASN A 1 134 ? -16.704 22.477 23.549 1.00 36.91 134 ASN A C 1
ATOM 1039 O O . ASN A 1 134 ? -16.599 23.290 22.638 1.00 36.91 134 ASN A O 1
ATOM 1043 N N . ASN A 1 135 ? -17.884 22.058 24.009 1.00 42.47 135 ASN A N 1
ATOM 1044 C CA . ASN A 1 135 ? -19.206 22.582 23.653 1.00 42.47 135 ASN A CA 1
ATOM 1045 C C . ASN A 1 135 ? -19.750 22.273 22.248 1.00 42.47 135 ASN A C 1
ATOM 1047 O O . ASN A 1 135 ? -19.854 23.141 21.390 1.00 42.47 135 ASN A O 1
ATOM 1051 N N . SER A 1 136 ? -20.291 21.065 22.072 1.00 43.50 136 SER A N 1
ATOM 1052 C CA . SER A 1 136 ? -21.674 20.963 21.577 1.00 43.50 136 SER A CA 1
ATOM 1053 C C . SER A 1 136 ? -22.283 19.621 21.968 1.00 43.50 136 SER A C 1
ATOM 1055 O O . SER A 1 136 ? -22.294 18.646 21.221 1.00 43.50 136 SER A O 1
ATOM 1057 N N . LYS A 1 137 ? -22.769 19.576 23.209 1.00 43.88 137 LYS A N 1
ATOM 1058 C CA . LYS A 1 137 ? -23.577 18.484 23.757 1.00 43.88 137 LYS A CA 1
ATOM 1059 C C . LYS A 1 137 ? -25.066 18.655 23.415 1.00 43.88 137 LYS A C 1
ATOM 1061 O O . LYS A 1 137 ? -25.897 18.014 24.042 1.00 43.88 137 LYS A O 1
ATOM 1066 N N . ASN A 1 138 ? -25.422 19.541 22.482 1.00 36.28 138 ASN A N 1
ATOM 1067 C CA . ASN A 1 138 ? -26.795 20.019 22.366 1.00 36.28 138 ASN A CA 1
ATOM 1068 C C . ASN A 1 138 ? -27.157 20.425 20.933 1.00 36.28 138 ASN A C 1
ATOM 1070 O O . ASN A 1 138 ? -27.299 21.607 20.680 1.00 36.28 138 ASN A O 1
ATOM 1074 N N . ASP A 1 139 ? -27.212 19.452 20.016 1.00 42.72 139 ASP A N 1
ATOM 1075 C CA . ASP A 1 139 ? -28.110 19.448 18.836 1.00 42.72 139 ASP A CA 1
ATOM 1076 C C . ASP A 1 139 ? -28.098 18.063 18.155 1.00 42.72 139 ASP A C 1
ATOM 1078 O O . ASP A 1 139 ? -28.052 17.877 16.935 1.00 42.72 139 ASP A O 1
ATOM 1082 N N . SER A 1 140 ? -28.137 17.024 18.988 1.00 51.75 140 SER A N 1
ATOM 1083 C CA . SER A 1 140 ? -28.642 15.724 18.571 1.00 51.75 140 SER A CA 1
ATOM 1084 C C . SER A 1 140 ? -30.101 15.887 18.145 1.00 51.75 140 SER A C 1
ATOM 1086 O O . SER A 1 140 ? -30.868 16.474 18.896 1.00 51.75 140 SER A O 1
ATOM 1088 N N . ILE A 1 141 ? -30.476 15.260 17.024 1.00 52.06 141 ILE A N 1
ATOM 1089 C CA . ILE A 1 141 ? -31.837 15.091 16.465 1.00 52.06 141 ILE A CA 1
ATOM 1090 C C . ILE A 1 141 ? -32.098 15.979 15.231 1.00 52.06 141 ILE A C 1
ATOM 1092 O O . ILE A 1 141 ? -32.841 16.949 15.297 1.00 52.06 141 ILE A O 1
ATOM 1096 N N . LYS A 1 142 ? -31.613 15.562 14.046 1.00 48.34 142 LYS A N 1
ATOM 1097 C CA . LYS A 1 142 ? -32.529 15.542 12.880 1.00 48.34 142 LYS A CA 1
ATOM 1098 C C . LYS A 1 142 ? -32.199 14.607 11.717 1.00 48.34 142 LYS A C 1
ATOM 1100 O O . LYS A 1 142 ? -33.130 14.219 11.029 1.00 48.34 142 LYS A O 1
ATOM 1105 N N . HIS A 1 143 ? -30.968 14.119 11.528 1.00 49.06 143 HIS A N 1
ATOM 1106 C CA . HIS A 1 143 ? -30.709 13.121 10.468 1.00 49.06 143 HIS A CA 1
ATOM 1107 C C . HIS A 1 143 ? -29.770 11.978 10.887 1.00 49.06 143 HIS A C 1
ATOM 1109 O O . HIS A 1 143 ? -28.740 11.732 10.272 1.00 49.06 143 HIS A O 1
ATOM 1115 N N . LYS A 1 144 ? -30.185 11.205 11.901 1.00 55.97 144 LYS A N 1
ATOM 1116 C CA . LYS A 1 144 ? -29.472 10.039 12.473 1.00 55.97 144 LYS A CA 1
ATOM 1117 C C . LYS A 1 144 ? -29.013 8.983 11.442 1.00 55.97 144 LYS A C 1
ATOM 1119 O O . LYS A 1 144 ? -28.027 8.294 11.694 1.00 55.97 144 LYS A O 1
ATOM 1124 N N . ASN A 1 145 ? -29.691 8.863 10.294 1.00 57.84 145 ASN A N 1
ATOM 1125 C CA . ASN A 1 145 ? -29.325 7.915 9.229 1.00 57.84 145 ASN A CA 1
ATOM 1126 C C . ASN A 1 145 ? -28.404 8.530 8.159 1.00 57.84 145 ASN A C 1
ATOM 1128 O O . ASN A 1 145 ? -27.530 7.835 7.648 1.00 57.84 145 ASN A O 1
ATOM 1132 N N . LEU A 1 146 ? -28.540 9.828 7.862 1.00 52.22 146 LEU A N 1
ATOM 1133 C CA . LEU A 1 146 ? -27.724 10.506 6.847 1.00 52.22 146 LEU A CA 1
ATOM 1134 C C . LEU A 1 146 ? -26.300 10.742 7.355 1.00 52.22 146 LEU A C 1
ATOM 1136 O O . LEU A 1 146 ? -25.339 10.516 6.627 1.00 52.22 146 LEU A O 1
ATOM 1140 N N . THR A 1 147 ? -26.150 11.105 8.633 1.00 57.19 147 THR A N 1
ATOM 1141 C CA . THR A 1 147 ? -24.828 11.325 9.231 1.00 57.19 147 THR A CA 1
ATOM 1142 C C . THR A 1 147 ? -24.021 10.029 9.326 1.00 57.19 147 THR A C 1
ATOM 1144 O O . THR A 1 147 ? -22.814 10.071 9.127 1.00 57.19 147 THR A O 1
ATOM 1147 N N . LYS A 1 148 ? -24.676 8.872 9.540 1.00 57.03 148 LYS A N 1
ATOM 1148 C CA . LYS A 1 148 ? -24.018 7.550 9.534 1.00 57.03 148 LYS A CA 1
ATOM 1149 C C . LYS A 1 148 ? -23.484 7.169 8.156 1.00 57.03 148 LYS A C 1
ATOM 1151 O O . LYS A 1 148 ? -22.375 6.655 8.056 1.00 57.03 148 LYS A O 1
ATOM 1156 N N . LEU A 1 149 ? -24.269 7.409 7.105 1.00 52.91 149 LEU A N 1
ATOM 1157 C CA . LEU A 1 149 ? -23.873 7.088 5.734 1.00 52.91 149 LEU A CA 1
ATOM 1158 C C . LEU A 1 149 ? -22.728 7.996 5.266 1.00 52.91 149 LEU A C 1
ATOM 1160 O O . LEU A 1 149 ? -21.754 7.512 4.700 1.00 52.91 149 LEU A O 1
ATOM 1164 N N . VAL A 1 150 ? -22.807 9.295 5.566 1.00 57.09 150 VAL A N 1
ATOM 1165 C CA . VAL A 1 150 ? -21.760 10.271 5.226 1.00 57.09 150 VAL A CA 1
ATOM 1166 C C . VAL A 1 150 ? -20.465 9.995 5.997 1.00 57.09 150 VAL A C 1
ATOM 1168 O O . VAL A 1 150 ? -19.392 10.036 5.400 1.00 57.09 150 VAL A O 1
ATOM 1171 N N . SER A 1 151 ? -20.531 9.632 7.285 1.00 57.78 151 SER A N 1
ATOM 1172 C CA . SER A 1 151 ? -19.337 9.237 8.049 1.00 57.78 151 SER A CA 1
ATOM 1173 C C . SER A 1 151 ? -18.750 7.905 7.577 1.00 57.78 151 SER A C 1
ATOM 1175 O O . SER A 1 151 ? -17.533 7.747 7.572 1.00 57.78 151 SER A O 1
ATOM 1177 N N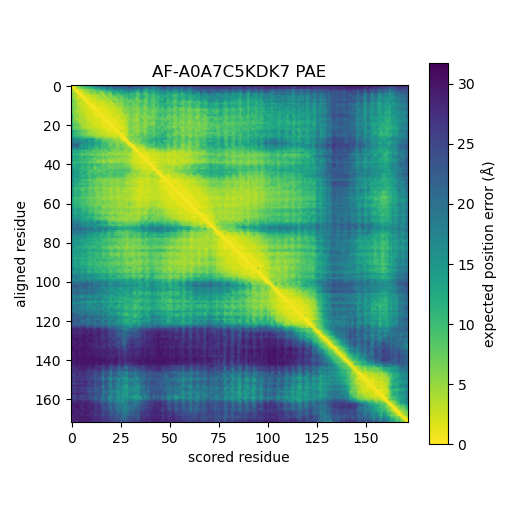 . PHE A 1 152 ? -19.593 6.957 7.148 1.00 70.06 152 PHE A N 1
ATOM 1178 C CA . PHE A 1 152 ? -19.147 5.688 6.570 1.00 70.06 152 PHE A CA 1
ATOM 1179 C C . PHE A 1 152 ? -18.432 5.908 5.233 1.00 70.06 152 PHE A C 1
ATOM 1181 O O . PHE A 1 152 ? -17.329 5.411 5.052 1.00 70.06 152 PHE A O 1
ATOM 1188 N N . LEU A 1 153 ? -19.007 6.714 4.336 1.00 58.59 153 LEU A N 1
ATOM 1189 C CA . LEU A 1 153 ? -18.397 7.079 3.053 1.00 58.59 153 LEU A CA 1
ATOM 1190 C C . LEU A 1 153 ? -17.090 7.854 3.250 1.00 58.59 153 LEU A C 1
ATOM 1192 O O . LEU A 1 153 ? -16.088 7.521 2.628 1.00 58.59 153 LEU A O 1
ATOM 1196 N N . SER A 1 154 ? -17.065 8.834 4.157 1.00 50.25 154 SER A N 1
ATOM 1197 C CA . SER A 1 154 ? -15.849 9.584 4.492 1.00 50.25 154 SER A CA 1
ATOM 1198 C C . SER A 1 154 ? -14.754 8.685 5.074 1.00 50.25 154 SER A C 1
ATOM 1200 O O . SER A 1 154 ? -13.591 8.839 4.712 1.00 50.25 154 SER A O 1
ATOM 1202 N N . GLY A 1 155 ? -15.109 7.737 5.950 1.00 58.75 155 GLY A N 1
ATOM 1203 C CA . GLY A 1 155 ? -14.173 6.756 6.506 1.00 58.75 155 GLY A CA 1
ATOM 1204 C C . GLY A 1 155 ? -13.691 5.743 5.466 1.00 58.75 155 GLY A C 1
ATOM 1205 O O . GLY A 1 155 ? -12.524 5.368 5.461 1.00 58.75 155 GLY A O 1
ATOM 1206 N N . PHE A 1 156 ? -14.559 5.353 4.535 1.00 61.16 156 PHE A N 1
ATOM 1207 C CA . PHE A 1 156 ? -14.227 4.452 3.435 1.00 61.16 156 PHE A CA 1
ATOM 1208 C C . PHE A 1 156 ? -13.264 5.105 2.440 1.00 61.16 156 PHE A C 1
ATOM 1210 O O . PHE A 1 156 ? -12.249 4.512 2.091 1.00 61.16 156 PHE A O 1
ATOM 1217 N N . ILE A 1 157 ? -13.530 6.351 2.041 1.00 58.09 157 ILE A N 1
ATOM 1218 C CA . ILE A 1 157 ? -12.661 7.143 1.160 1.00 58.09 157 ILE A CA 1
ATOM 1219 C C . ILE A 1 157 ? -11.311 7.387 1.845 1.00 58.09 157 ILE A C 1
ATOM 1221 O O . ILE A 1 157 ? -10.268 7.137 1.251 1.00 58.09 157 ILE A O 1
ATOM 1225 N N . SER A 1 158 ? -11.315 7.775 3.123 1.00 50.41 158 SER A N 1
ATOM 1226 C CA . SER A 1 158 ? -10.094 7.890 3.928 1.00 50.41 158 SER A CA 1
ATOM 1227 C C . SER A 1 158 ? -9.307 6.575 4.013 1.00 50.41 158 SER A C 1
ATOM 1229 O O . SER A 1 158 ? -8.082 6.607 3.926 1.00 50.41 158 SER A O 1
ATOM 1231 N N . GLY A 1 159 ? -9.986 5.433 4.152 1.00 54.97 159 GLY A N 1
ATOM 1232 C CA . GLY A 1 159 ? -9.354 4.114 4.167 1.00 54.97 159 GLY A CA 1
ATOM 1233 C C . GLY A 1 159 ? -8.774 3.708 2.809 1.00 54.97 159 GLY A C 1
ATOM 1234 O O . GLY A 1 159 ? -7.702 3.112 2.758 1.00 54.97 159 GLY A O 1
ATOM 1235 N N . PHE A 1 160 ? -9.438 4.077 1.708 1.00 57.41 160 PHE A N 1
ATOM 1236 C CA . PHE A 1 160 ? -8.991 3.795 0.339 1.00 57.41 160 PHE A CA 1
ATOM 1237 C C . PHE A 1 160 ? -7.699 4.524 -0.039 1.00 57.41 160 PHE A C 1
ATOM 1239 O O . PHE A 1 160 ? -6.881 3.976 -0.772 1.00 57.41 160 PHE A O 1
ATOM 1246 N N . PHE A 1 161 ? -7.496 5.745 0.463 1.00 56.34 161 PHE A N 1
ATOM 1247 C CA . PHE A 1 161 ? -6.314 6.548 0.138 1.00 56.34 161 PHE A CA 1
ATOM 1248 C C . PHE A 1 161 ? -5.064 6.208 0.958 1.00 56.34 161 PHE A C 1
ATOM 1250 O O . PHE A 1 161 ? -4.013 6.794 0.711 1.00 56.34 161 PHE A O 1
ATOM 1257 N N . GLY A 1 162 ? -5.129 5.249 1.889 1.00 48.09 162 GLY A N 1
ATOM 1258 C CA . GLY A 1 162 ? -3.929 4.639 2.476 1.00 48.09 162 GLY A CA 1
ATOM 1259 C C . GLY A 1 162 ? -3.026 5.580 3.282 1.00 48.09 162 GLY A C 1
ATOM 1260 O O . GLY A 1 162 ? -1.929 5.184 3.665 1.00 48.09 162 GLY A O 1
ATOM 1261 N N . VAL A 1 163 ? -3.464 6.805 3.584 1.00 49.66 163 VAL A N 1
ATOM 1262 C CA . VAL A 1 163 ? -2.876 7.587 4.672 1.00 49.66 163 VAL A CA 1
ATOM 1263 C C . VAL A 1 163 ? -3.481 7.006 5.931 1.00 49.66 163 VAL A C 1
ATOM 1265 O O . VAL A 1 163 ? -4.662 7.212 6.205 1.00 49.66 163 VAL A O 1
ATOM 1268 N N . GLY A 1 164 ? -2.702 6.230 6.677 1.00 43.56 164 GLY A N 1
ATOM 1269 C CA . GLY A 1 164 ? -3.097 5.822 8.011 1.00 43.56 164 GLY A CA 1
ATOM 1270 C C . GLY A 1 164 ? -3.453 7.064 8.820 1.00 43.56 164 GLY A C 1
ATOM 1271 O O . GLY A 1 164 ? -2.581 7.717 9.378 1.00 43.56 164 GLY A O 1
ATOM 1272 N N . ILE A 1 165 ? -4.747 7.352 8.967 1.00 40.25 165 ILE A N 1
ATOM 1273 C CA . ILE A 1 165 ? -5.238 8.262 10.000 1.00 40.25 165 ILE A CA 1
ATOM 1274 C C . ILE A 1 165 ? -5.216 7.552 11.373 1.00 40.25 165 ILE A C 1
ATOM 1276 O O . ILE A 1 165 ? -5.999 7.851 12.267 1.00 40.25 165 ILE A O 1
ATOM 1280 N N . GLY A 1 166 ? -4.291 6.607 11.574 1.00 41.84 166 GLY A N 1
ATOM 1281 C CA . GLY A 1 166 ? -3.948 6.096 12.899 1.00 41.84 166 GLY A CA 1
ATOM 1282 C C . GLY A 1 166 ? -3.486 7.220 13.831 1.00 41.84 166 GLY A C 1
ATOM 1283 O O . GLY A 1 166 ? -3.661 7.105 15.033 1.00 41.84 166 GLY A O 1
ATOM 1284 N N . GLY A 1 167 ? -3.017 8.351 13.283 1.00 38.78 167 GLY A N 1
ATOM 1285 C CA . GLY A 1 167 ? -2.702 9.557 14.053 1.00 38.78 167 GLY A CA 1
ATOM 1286 C C . GLY A 1 167 ? -3.903 10.392 14.527 1.00 38.78 167 GLY A C 1
ATOM 1287 O O . GLY A 1 167 ? -3.701 11.271 15.353 1.00 38.78 167 GLY A O 1
ATOM 1288 N N . VAL A 1 168 ? -5.140 10.163 14.050 1.00 39.09 168 VAL A N 1
ATOM 1289 C CA . VAL A 1 168 ? -6.332 10.876 14.590 1.00 39.09 168 VAL A CA 1
ATOM 1290 C C . VAL A 1 168 ? -7.032 10.063 15.675 1.00 39.09 168 VAL A C 1
ATOM 1292 O O . VAL A 1 168 ? -7.764 10.629 16.480 1.00 39.09 168 VAL A O 1
ATOM 1295 N N . TYR A 1 169 ? -6.778 8.755 15.745 1.00 39.53 169 TYR A N 1
ATOM 1296 C CA . TYR A 1 169 ? -7.327 7.906 16.803 1.00 39.53 169 TYR A CA 1
ATOM 1297 C C . TYR A 1 169 ? -6.357 7.665 17.962 1.00 39.53 169 TYR A C 1
ATOM 1299 O O . TYR A 1 169 ? -6.792 7.115 18.965 1.00 39.53 169 TYR A O 1
ATOM 1307 N N . ASP A 1 170 ? -5.105 8.134 17.877 1.00 29.52 170 ASP A N 1
ATOM 1308 C CA . ASP A 1 170 ? -4.189 8.188 19.032 1.00 29.52 170 ASP A CA 1
ATOM 1309 C C . ASP A 1 170 ? -4.440 9.420 19.932 1.00 29.52 170 ASP A C 1
ATOM 1311 O O . ASP A 1 170 ? -3.585 9.856 20.697 1.00 29.52 170 ASP A O 1
ATOM 1315 N N . ILE A 1 171 ? -5.644 9.998 19.843 1.00 31.00 171 ILE A N 1
ATOM 1316 C CA . ILE A 1 171 ? -6.197 10.905 20.853 1.00 31.00 171 ILE A CA 1
ATOM 1317 C C . ILE A 1 171 ? -7.590 10.400 21.249 1.00 31.00 171 ILE A C 1
ATOM 1319 O O . ILE A 1 171 ? -8.611 11.049 21.018 1.00 31.00 171 ILE A O 1
ATOM 1323 N N . TYR A 1 172 ? -7.621 9.205 21.827 1.00 37.84 172 TYR A N 1
ATOM 1324 C CA . TYR A 1 172 ? -8.550 8.876 22.903 1.00 37.84 172 TYR A CA 1
ATOM 1325 C C . TYR A 1 172 ? -7.781 8.205 24.031 1.00 37.84 172 TYR A C 1
ATOM 1327 O O . TYR A 1 172 ? -7.008 7.271 23.731 1.00 37.84 172 TYR A O 1
#

pLDDT: mean 70.59, std 15.91, range [29.52, 92.5]

Sequence (172 aa):
MHIMPILFSISAVFLFSMIVAVIGNIIGIGGGVMLLPFFILYLHLNSMTASGLSLFTIVLSTIGGTFAFTRQRIINYKLFFTIISLIIPGVVVGSVANKFVNTQEFKEILPIWVISIGMFSLITTKRQPVKEINNSKNDSIKHKNLTKLVSFLSGFISGFFGVGIGGVYDIY

Solvent-accessible surface area (backbone atoms only — not comparable to full-atom values): 10024 Å² total; per-residue (Å²): 143,66,65,69,65,52,54,52,52,52,52,52,51,49,54,52,50,50,53,43,37,52,54,20,48,74,60,56,63,34,23,19,78,66,44,32,60,45,32,40,74,72,67,65,39,55,72,72,58,23,51,53,52,20,54,51,44,26,53,53,44,47,51,54,50,52,52,56,44,53,75,67,67,74,65,58,63,69,59,52,52,54,51,49,67,54,46,54,57,52,52,51,52,51,60,56,50,54,74,76,51,57,71,68,63,49,63,62,50,46,57,57,50,50,49,51,49,51,53,49,47,61,68,56,63,80,63,78,73,87,69,70,95,71,87,81,95,77,77,86,86,88,52,84,66,58,55,52,5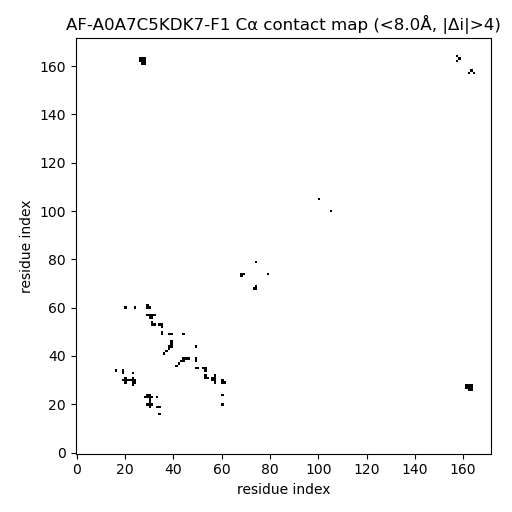2,53,51,49,51,53,49,48,54,48,59,72,69,48,59,61,63,62,76,66,62,75,75,118